Protein AF-A0A4T0WHV1-F1 (afdb_monomer)

Radius of gyration: 20.2 Å; Cα contacts (8 Å, |Δi|>4): 304; chains: 1; bounding box: 40×75×48 Å

Secondary structure (DSSP, 8-state):
-----------------------SEEEEEES---TTTTT-GGG-SEEEEEEEEES-HHHHHHH-----GGGBPTT--EEETT---HHHHTTT--EEEEEEEEESSTT-EEEEEEEEESSHHHHHH--GGGGTT-EEEEEEE-TTS-EEEEEETT-TTGGGTHHHH---------

Sequence (174 aa):
MGCGASKQPRDTSHQTTTQAVCHNMILAHYSEVDHQIRHDHSRMEWEALFYVQANDVARLLREGLHMSEGNIVPGTGCITPGACPDSLGQHGWVHGRRYVMRGADGGGWTAHVVVGARELRVLAEFRPQHVTNKMAYAQAWNSQGLMVFRHDAFDATQQHRNDQYAFPISECVK

Nearest PDB structures (foldseek):
  4fpw-assembly3_A  TM=3.592E-01  e=6.194E-01  Micromonospora echinospora
  4fpw-assembly3_B  TM=3.584E-01  e=6.969E-01  Micromonospora echinospora
  2luz-assembly1_A  TM=2.924E-01  e=1.117E+00  Micromonospora echinospora
  4xrw-assembly1_A  TM=2.891E-01  e=7.828E+00  Amycolatopsis orientalis

Organism: NCBI:txid80884

pLDDT: mean 78.92, std 21.81, range [29.66, 97.69]

Solvent-accessible surface area (backbone atoms only — not comparable to full-atom values): 10257 Å² total; per-residue (Å²): 142,84,84,86,81,85,82,76,82,85,77,78,74,77,74,76,77,72,67,78,76,78,49,41,29,42,38,35,26,33,71,58,78,45,79,88,58,49,88,47,54,87,82,40,66,35,41,35,41,32,45,27,32,53,76,30,59,71,48,24,70,72,71,43,86,84,73,50,78,89,26,48,46,85,94,52,57,56,73,35,82,81,50,31,58,66,89,40,34,77,62,67,22,40,24,23,32,38,38,41,34,45,44,77,62,35,68,24,37,41,30,47,35,41,34,26,17,74,46,71,65,56,61,72,70,57,53,79,60,72,46,68,95,13,67,39,34,37,40,29,36,50,99,86,69,48,75,42,42,68,49,47,73,68,45,82,74,49,85,78,38,58,70,74,39,50,63,81,78,74,78,79,83,126

Structure (mmCIF, N/CA/C/O backbone):
data_AF-A0A4T0WHV1-F1
#
_entry.id   AF-A0A4T0WHV1-F1
#
loop_
_atom_site.group_PDB
_atom_site.id
_atom_site.type_symbol
_atom_site.label_atom_id
_atom_site.label_alt_id
_atom_site.label_comp_id
_atom_site.label_asym_id
_atom_site.label_entity_id
_atom_site.label_seq_id
_atom_site.pdbx_PDB_ins_code
_atom_site.Cartn_x
_atom_site.Cartn_y
_atom_site.Cartn_z
_atom_site.occupancy
_atom_site.B_iso_or_equiv
_atom_site.auth_seq_id
_atom_site.auth_comp_id
_atom_site.auth_asym_id
_atom_site.auth_atom_id
_atom_site.pdbx_PDB_model_num
ATOM 1 N N . MET A 1 1 ? -23.334 -53.422 -22.743 1.00 41.59 1 MET A N 1
ATOM 2 C CA . MET A 1 1 ? -22.372 -52.367 -23.129 1.00 41.59 1 MET A CA 1
ATOM 3 C C . MET A 1 1 ? -23.161 -51.193 -23.683 1.00 41.59 1 MET A C 1
ATOM 5 O O . MET A 1 1 ? -23.965 -51.426 -24.572 1.00 41.59 1 MET A O 1
ATOM 9 N N . GLY A 1 2 ? -22.986 -49.983 -23.146 1.00 35.78 2 GLY A N 1
ATOM 10 C CA . GLY A 1 2 ? -23.662 -48.780 -23.652 1.00 35.78 2 GLY A CA 1
ATOM 11 C C . GLY A 1 2 ? -23.855 -47.720 -22.572 1.00 35.78 2 GLY A C 1
ATOM 12 O O . GLY A 1 2 ? -24.767 -47.827 -21.767 1.00 35.78 2 GLY A O 1
ATOM 13 N N . CYS A 1 3 ? -22.939 -46.758 -22.538 1.00 33.75 3 CYS A N 1
ATOM 14 C CA . CYS A 1 3 ? -22.696 -45.750 -21.510 1.00 33.75 3 CYS A CA 1
ATOM 15 C C . CYS A 1 3 ? -23.895 -44.869 -21.119 1.00 33.75 3 CYS A C 1
ATOM 17 O O . CYS A 1 3 ? -24.657 -44.410 -21.966 1.00 33.75 3 CYS A O 1
ATOM 19 N N . GLY A 1 4 ? -23.975 -44.554 -19.821 1.00 36.41 4 GLY A N 1
ATOM 20 C CA . GLY A 1 4 ? -24.823 -43.494 -19.289 1.00 36.41 4 GLY A CA 1
ATOM 21 C C . GLY A 1 4 ? -24.250 -42.104 -19.572 1.00 36.41 4 GLY A C 1
ATOM 22 O O . GLY A 1 4 ? -23.038 -41.897 -19.547 1.00 36.41 4 GLY A O 1
ATOM 23 N N . ALA A 1 5 ? -25.140 -41.145 -19.810 1.00 36.53 5 ALA A N 1
ATOM 24 C CA . ALA A 1 5 ? -24.815 -39.729 -19.885 1.00 36.53 5 ALA A CA 1
ATOM 25 C C . ALA A 1 5 ? -25.718 -38.973 -18.904 1.00 36.53 5 ALA A C 1
ATOM 27 O O . ALA A 1 5 ? -26.829 -38.566 -19.238 1.00 36.53 5 ALA A O 1
ATOM 28 N N . SER A 1 6 ? -25.232 -38.815 -17.672 1.00 40.03 6 SER A N 1
ATOM 29 C CA . SER A 1 6 ? -25.790 -37.864 -16.713 1.00 40.03 6 SER A CA 1
ATOM 30 C C . SER A 1 6 ? -25.310 -36.469 -17.112 1.00 40.03 6 SER A C 1
ATOM 32 O O . SER A 1 6 ? -24.117 -36.173 -17.052 1.00 40.03 6 SER A O 1
ATOM 34 N N . LYS A 1 7 ? -26.227 -35.626 -17.593 1.00 42.94 7 LYS A N 1
ATOM 35 C CA . LYS A 1 7 ? -25.960 -34.211 -17.860 1.00 42.94 7 LYS A CA 1
ATOM 36 C C . LYS A 1 7 ? -26.134 -33.441 -16.552 1.00 42.94 7 LYS A C 1
ATOM 38 O O . LYS A 1 7 ? -27.253 -33.094 -16.191 1.00 42.94 7 LYS A O 1
ATOM 43 N N . GLN A 1 8 ? -25.037 -33.180 -15.846 1.00 41.34 8 GLN A N 1
ATOM 44 C CA . GLN A 1 8 ? -25.027 -32.142 -14.815 1.00 41.34 8 GLN A CA 1
ATOM 45 C C . GLN A 1 8 ? -25.053 -30.759 -15.487 1.00 41.34 8 GLN A C 1
ATOM 47 O O . GLN A 1 8 ? -24.285 -30.536 -16.430 1.00 41.34 8 GLN A O 1
ATOM 52 N N . PRO A 1 9 ? -25.887 -29.817 -15.019 1.00 36.12 9 PRO A N 1
ATOM 53 C CA . PRO A 1 9 ? -25.754 -28.426 -15.409 1.00 36.12 9 PRO A CA 1
ATOM 54 C C . PRO A 1 9 ? -24.489 -27.846 -14.765 1.00 36.12 9 PRO A C 1
ATOM 56 O O . PRO A 1 9 ? -24.286 -27.937 -13.554 1.00 36.12 9 PRO A O 1
ATOM 59 N N . ARG A 1 10 ? -23.614 -27.270 -15.598 1.00 37.44 10 ARG A N 1
ATOM 60 C CA . ARG A 1 10 ? -22.514 -26.412 -15.151 1.00 37.44 10 ARG A CA 1
ATOM 61 C C . ARG A 1 10 ? -23.097 -25.066 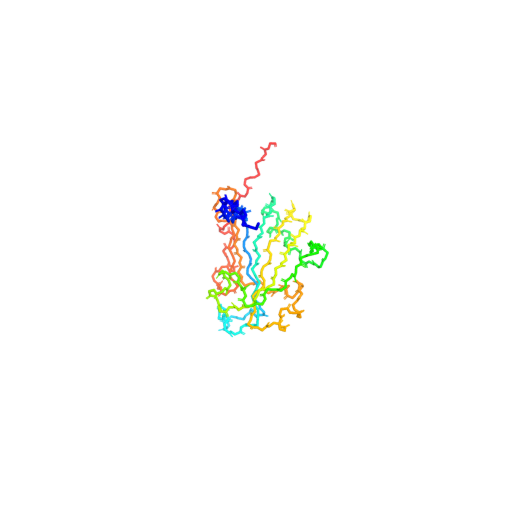-14.739 1.00 37.44 10 ARG A C 1
ATOM 63 O O . ARG A 1 10 ? -23.106 -24.134 -15.535 1.00 37.44 10 ARG A O 1
ATOM 70 N N . ASP A 1 11 ? -23.526 -24.965 -13.490 1.00 32.75 11 ASP A N 1
ATOM 71 C CA . ASP A 1 11 ? -23.601 -23.675 -12.811 1.00 32.75 11 ASP A CA 1
ATOM 72 C C . ASP A 1 11 ? -22.207 -23.335 -12.276 1.00 32.75 11 ASP A C 1
ATOM 74 O O . ASP A 1 11 ? -21.890 -23.479 -11.099 1.00 32.75 11 ASP A O 1
ATOM 78 N N . THR A 1 12 ? -21.328 -22.891 -13.175 1.00 36.25 12 THR A N 1
ATOM 79 C CA . THR A 1 12 ? -20.147 -22.108 -12.793 1.00 36.25 12 THR A CA 1
ATOM 80 C C . THR A 1 12 ? -20.608 -20.691 -12.483 1.00 36.25 12 THR A C 1
ATOM 82 O O . THR A 1 12 ? -20.347 -19.752 -13.234 1.00 36.25 12 THR A O 1
ATOM 85 N N . SER A 1 13 ? -21.293 -20.521 -11.352 1.00 31.23 13 SER A N 1
ATOM 86 C CA . SER A 1 13 ? -21.288 -19.231 -10.682 1.00 31.23 13 SER A CA 1
ATOM 87 C C . SER A 1 13 ? -19.884 -19.042 -10.113 1.00 31.23 13 SER A C 1
ATOM 89 O O . SER A 1 13 ? -19.585 -19.447 -8.988 1.00 31.23 13 SER A O 1
ATOM 91 N N . HIS A 1 14 ? -19.001 -18.431 -10.900 1.00 36.28 14 HIS A N 1
ATOM 92 C CA . HIS A 1 14 ? -17.890 -17.679 -10.338 1.00 36.28 14 HIS A CA 1
ATOM 93 C C . HIS A 1 14 ? -18.504 -16.516 -9.558 1.00 36.28 14 HIS A C 1
ATOM 95 O O . HIS A 1 14 ? -18.621 -15.395 -10.044 1.00 36.28 14 HIS A O 1
ATOM 101 N N . GLN A 1 15 ? -18.954 -16.810 -8.338 1.00 30.77 15 GLN A N 1
ATOM 102 C CA . GLN A 1 15 ? -19.064 -15.810 -7.298 1.00 30.77 15 GLN A CA 1
ATOM 103 C C . GLN A 1 15 ? -17.631 -15.373 -7.018 1.00 30.77 15 GLN A C 1
ATOM 105 O O . GLN A 1 15 ? -16.930 -15.926 -6.173 1.00 30.77 15 GLN A O 1
ATOM 110 N N . THR A 1 16 ? -17.164 -14.398 -7.794 1.00 33.28 16 THR A N 1
ATOM 111 C CA . THR A 1 16 ? -16.117 -13.501 -7.340 1.00 33.28 16 THR A CA 1
ATOM 112 C C . THR A 1 16 ? -16.725 -12.810 -6.134 1.00 33.28 16 THR A C 1
ATOM 114 O O . THR A 1 16 ? -17.443 -11.821 -6.260 1.00 33.28 16 THR A O 1
ATOM 117 N N . THR A 1 17 ? -16.531 -13.399 -4.957 1.00 34.47 17 THR A N 1
ATOM 118 C CA . THR A 1 17 ? -16.802 -12.750 -3.684 1.00 34.47 17 THR A CA 1
ATOM 119 C C . THR A 1 17 ? -15.767 -11.644 -3.557 1.00 34.47 17 THR A C 1
ATOM 121 O O . THR A 1 17 ? -14.810 -11.737 -2.794 1.00 34.47 17 THR A O 1
ATOM 124 N N . THR A 1 18 ? -15.933 -10.581 -4.342 1.00 40.34 18 THR A N 1
ATOM 125 C CA . THR A 1 18 ? -15.390 -9.274 -4.022 1.00 40.34 18 THR A CA 1
ATOM 126 C C . THR A 1 18 ? -16.212 -8.828 -2.828 1.00 40.34 18 THR A C 1
ATOM 128 O O . THR A 1 18 ? -17.183 -8.087 -2.948 1.00 40.34 18 THR A O 1
ATOM 131 N N . GLN A 1 19 ? -15.890 -9.387 -1.660 1.00 37.44 19 GLN A N 1
ATOM 132 C CA . GLN A 1 19 ? -16.236 -8.775 -0.397 1.00 37.44 19 GLN A CA 1
ATOM 133 C C . GLN A 1 19 ? -15.747 -7.345 -0.565 1.00 37.44 19 GLN A C 1
ATOM 135 O O . GLN A 1 19 ? -14.548 -7.140 -0.750 1.00 37.44 19 GLN A O 1
ATOM 140 N N . ALA A 1 20 ? -16.678 -6.399 -0.701 1.00 40.34 20 ALA A N 1
ATOM 141 C CA . ALA A 1 20 ? -16.340 -4.999 -0.837 1.00 40.34 20 ALA A CA 1
ATOM 142 C C . ALA A 1 20 ? -15.516 -4.679 0.405 1.00 40.34 20 ALA A C 1
ATOM 144 O O . ALA A 1 20 ? -16.051 -4.604 1.510 1.00 40.34 20 ALA A O 1
ATOM 145 N N . VAL A 1 21 ? -14.193 -4.652 0.247 1.00 48.41 21 VAL A N 1
ATOM 146 C CA . VAL A 1 21 ? -13.284 -4.287 1.317 1.00 48.41 21 VAL A CA 1
ATOM 147 C C . VAL A 1 21 ? -13.531 -2.801 1.473 1.00 48.41 21 VAL A C 1
ATOM 149 O O . VAL A 1 21 ? -12.933 -1.993 0.766 1.00 48.41 21 VAL A O 1
ATOM 152 N N . CYS A 1 22 ? -14.498 -2.452 2.321 1.00 69.50 22 CYS A N 1
ATOM 153 C CA . CYS A 1 22 ? -14.629 -1.117 2.863 1.00 69.50 22 CYS A CA 1
ATOM 154 C C . CYS A 1 22 ? -13.310 -0.887 3.591 1.00 69.50 22 CYS A C 1
ATOM 156 O O . CYS A 1 22 ? -13.087 -1.461 4.651 1.00 69.50 22 CYS A O 1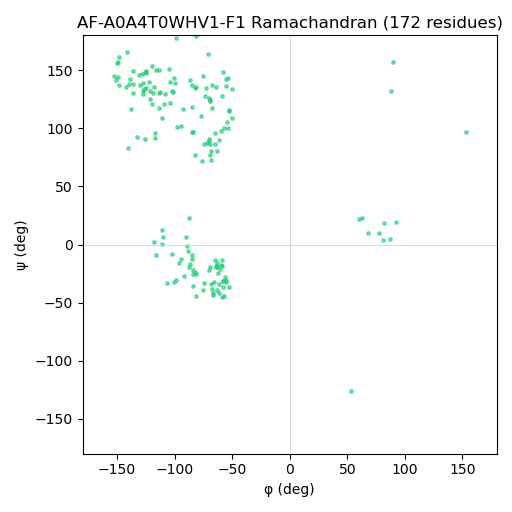
ATOM 158 N N . HIS A 1 23 ? -12.392 -0.201 2.925 1.00 85.00 23 HIS A N 1
ATOM 159 C CA . HIS A 1 23 ? -11.173 0.327 3.499 1.00 85.00 23 HIS A CA 1
ATOM 160 C C . HIS A 1 23 ? -11.414 1.820 3.657 1.00 85.00 23 HIS A C 1
ATOM 162 O O . HIS A 1 23 ? -12.027 2.457 2.799 1.00 85.00 23 HIS A O 1
ATOM 168 N N . ASN A 1 24 ? -10.956 2.375 4.765 1.00 91.62 24 ASN A N 1
ATOM 169 C CA . ASN A 1 24 ? -11.067 3.798 5.054 1.00 91.62 24 ASN A CA 1
ATOM 170 C C . ASN A 1 24 ? -9.710 4.499 5.009 1.00 91.62 24 ASN A C 1
ATOM 172 O O . ASN A 1 24 ? -9.632 5.693 5.288 1.00 91.62 24 ASN A O 1
ATOM 176 N N . MET A 1 25 ? -8.656 3.787 4.603 1.00 93.19 25 MET A N 1
ATOM 177 C CA . MET A 1 25 ? -7.350 4.361 4.328 1.00 93.19 25 MET A CA 1
ATOM 178 C C . MET A 1 25 ? -6.598 3.560 3.256 1.00 93.19 25 MET A C 1
ATOM 180 O O . MET A 1 25 ? -6.659 2.330 3.217 1.00 93.19 25 MET A O 1
ATOM 184 N N . ILE A 1 26 ? -5.887 4.270 2.380 1.00 94.00 26 ILE A N 1
ATOM 185 C CA . ILE A 1 26 ? -4.959 3.712 1.392 1.00 94.00 26 ILE A CA 1
ATOM 186 C C . ILE A 1 26 ? -3.586 4.314 1.647 1.00 94.00 26 ILE A C 1
ATOM 188 O O . ILE A 1 26 ? -3.465 5.532 1.759 1.00 94.00 26 ILE A O 1
ATOM 192 N N . LEU A 1 27 ? -2.555 3.473 1.692 1.00 94.19 27 LEU A N 1
ATOM 193 C CA . LEU A 1 27 ? -1.161 3.908 1.774 1.00 94.19 27 LEU A CA 1
ATOM 194 C C . LEU A 1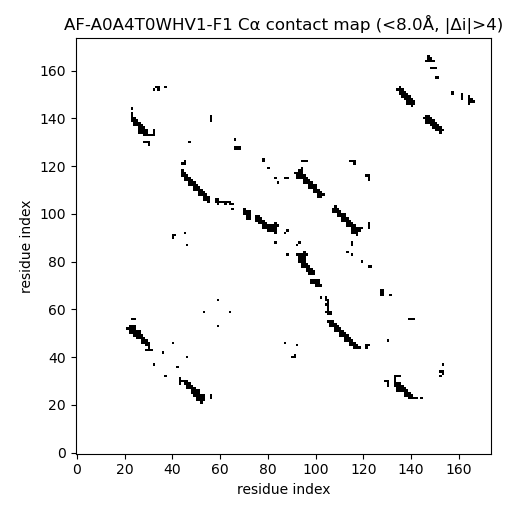 27 ? -0.369 3.286 0.627 1.00 94.19 27 LEU A C 1
ATOM 196 O O . LEU A 1 27 ? -0.477 2.081 0.398 1.00 94.19 27 LEU A O 1
ATOM 200 N N . ALA A 1 28 ? 0.456 4.082 -0.045 1.00 94.94 28 ALA A N 1
ATOM 201 C CA . ALA A 1 28 ? 1.427 3.604 -1.017 1.00 94.94 28 ALA A CA 1
ATOM 202 C C . ALA A 1 28 ? 2.847 3.838 -0.499 1.00 94.94 28 ALA A C 1
ATOM 204 O O . ALA A 1 28 ? 3.195 4.937 -0.055 1.00 94.94 28 ALA A O 1
ATOM 205 N N . HIS A 1 29 ? 3.660 2.790 -0.574 1.00 95.62 29 HIS A N 1
ATOM 206 C CA . HIS A 1 29 ? 5.070 2.822 -0.219 1.00 95.62 29 HIS A CA 1
ATOM 207 C C . HIS A 1 29 ? 5.917 2.395 -1.407 1.00 95.62 29 HIS A C 1
ATOM 209 O O . HIS A 1 29 ? 5.567 1.436 -2.095 1.00 95.62 29 HIS A O 1
ATOM 215 N N . TYR A 1 30 ? 7.039 3.071 -1.616 1.00 96.44 30 TYR A N 1
ATOM 216 C CA . TYR A 1 30 ? 7.945 2.814 -2.734 1.00 96.44 30 TYR A CA 1
ATOM 217 C C . TYR A 1 30 ? 9.301 2.331 -2.236 1.00 96.44 30 TYR A C 1
ATOM 219 O O . TYR A 1 30 ? 9.753 2.742 -1.171 1.00 96.44 30 TYR A O 1
ATOM 227 N N . SER A 1 31 ? 10.003 1.511 -3.019 1.00 96.25 31 SER A N 1
ATOM 228 C CA . SER A 1 31 ? 11.386 1.128 -2.689 1.00 96.25 31 SER A CA 1
ATOM 229 C C . SER A 1 31 ? 12.298 2.341 -2.486 1.00 96.25 31 SER A C 1
ATOM 231 O O . SER A 1 31 ? 13.195 2.331 -1.637 1.00 96.25 31 SER A O 1
ATOM 233 N N . GLU A 1 32 ? 12.021 3.416 -3.218 1.00 93.25 32 GLU A N 1
ATOM 234 C CA . GLU A 1 32 ? 12.724 4.687 -3.159 1.00 93.25 32 GLU A CA 1
ATOM 235 C C . GLU A 1 32 ? 11.720 5.846 -3.165 1.00 93.25 32 GLU A C 1
ATOM 237 O O . GLU A 1 32 ? 10.808 5.887 -3.988 1.00 93.25 32 GLU A O 1
ATOM 242 N N . VAL A 1 33 ? 11.882 6.774 -2.218 1.00 91.62 33 VAL A N 1
ATOM 243 C CA . VAL A 1 33 ? 11.095 8.009 -2.116 1.00 91.62 33 VAL A CA 1
ATOM 244 C C . VAL A 1 33 ? 12.073 9.163 -2.292 1.00 91.62 33 VAL A C 1
ATOM 246 O O . VAL A 1 33 ? 12.704 9.605 -1.335 1.00 91.62 33 VAL A O 1
ATOM 249 N N . ASP A 1 34 ? 12.239 9.598 -3.538 1.00 90.00 34 ASP A N 1
ATOM 250 C CA . ASP A 1 34 ? 13.132 10.689 -3.929 1.00 90.00 34 ASP A CA 1
ATOM 251 C C . ASP A 1 34 ? 12.348 11.715 -4.767 1.00 90.00 34 ASP A C 1
ATOM 253 O O . ASP A 1 34 ? 11.663 11.375 -5.733 1.00 90.00 34 ASP A O 1
ATOM 257 N N . HIS A 1 35 ? 12.444 12.994 -4.395 1.00 88.00 35 HIS A N 1
ATOM 258 C CA . HIS A 1 35 ? 11.787 14.112 -5.074 1.00 88.00 35 HIS A CA 1
ATOM 259 C C . HIS A 1 35 ? 12.200 14.292 -6.543 1.00 88.00 35 HIS A C 1
ATOM 261 O O . HIS A 1 35 ? 11.467 14.940 -7.298 1.00 88.00 35 HIS A O 1
ATOM 267 N N . GLN A 1 36 ? 13.352 13.757 -6.952 1.00 89.62 36 GLN A N 1
ATOM 268 C CA . GLN A 1 36 ? 13.817 13.810 -8.337 1.00 89.62 36 GLN A CA 1
ATOM 269 C C . GLN A 1 36 ? 13.061 12.826 -9.234 1.00 89.62 36 GLN A C 1
ATOM 271 O O . GLN A 1 36 ? 12.712 13.181 -10.358 1.00 89.62 36 GLN A O 1
ATOM 276 N N . ILE A 1 37 ? 12.768 11.622 -8.730 1.00 89.06 37 ILE A N 1
ATOM 277 C CA . ILE A 1 37 ? 12.036 10.584 -9.475 1.00 89.06 37 ILE A CA 1
ATOM 278 C C . ILE A 1 37 ? 10.520 10.653 -9.237 1.00 89.06 37 ILE A C 1
ATOM 280 O O . ILE A 1 37 ? 9.744 10.289 -10.116 1.00 89.06 37 ILE A O 1
ATOM 284 N N . ARG A 1 38 ? 10.071 11.173 -8.085 1.00 91.31 38 ARG A N 1
ATOM 285 C CA . ARG A 1 38 ? 8.652 11.302 -7.704 1.00 91.31 38 ARG A CA 1
ATOM 286 C C . ARG A 1 38 ? 7.903 9.966 -7.824 1.00 91.31 38 ARG A C 1
ATOM 288 O O . ARG A 1 38 ? 8.346 8.964 -7.276 1.00 91.31 38 ARG A O 1
ATOM 295 N N . HIS A 1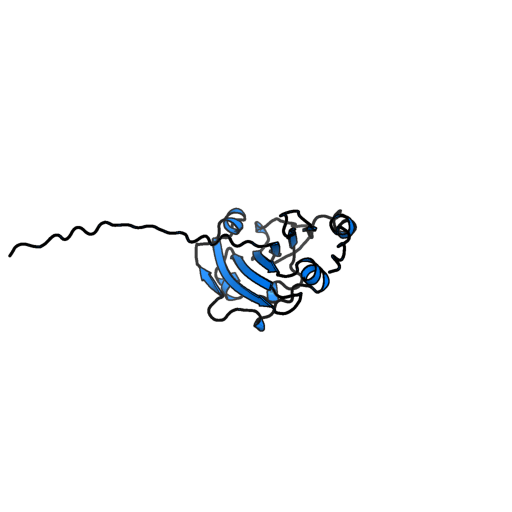 39 ? 6.790 9.945 -8.560 1.00 92.62 39 HIS A N 1
ATOM 296 C CA . HIS A 1 39 ? 6.001 8.751 -8.875 1.00 92.62 39 HIS A CA 1
ATOM 297 C C . HIS A 1 39 ? 6.484 8.017 -10.141 1.00 92.62 39 HIS A C 1
ATOM 299 O O . HIS A 1 39 ? 5.705 7.313 -10.778 1.00 92.62 39 HIS A O 1
ATOM 305 N N . ASP A 1 40 ? 7.741 8.179 -10.566 1.00 92.88 40 ASP A N 1
ATOM 306 C CA . ASP A 1 40 ? 8.279 7.367 -11.659 1.00 92.88 40 ASP A CA 1
ATOM 307 C C . ASP A 1 40 ? 8.519 5.921 -11.192 1.00 92.88 40 ASP A C 1
ATOM 309 O O . ASP A 1 40 ? 9.614 5.530 -10.781 1.00 92.88 40 ASP A O 1
ATOM 313 N N . HIS A 1 41 ? 7.473 5.099 -11.291 1.00 93.25 41 HIS A N 1
ATOM 314 C CA . HIS A 1 41 ? 7.493 3.686 -10.912 1.00 93.25 41 HIS A CA 1
ATOM 315 C C . HIS A 1 41 ? 8.524 2.860 -11.697 1.00 93.25 41 HIS A C 1
ATOM 317 O O . HIS A 1 41 ? 8.867 1.751 -11.277 1.00 93.25 41 HIS A O 1
ATOM 323 N N . SER A 1 42 ? 9.024 3.343 -12.844 1.00 92.81 42 SER A N 1
ATOM 324 C CA . SER A 1 42 ? 10.061 2.642 -13.617 1.00 92.81 42 SER A CA 1
ATOM 325 C C . SER A 1 42 ? 11.423 2.653 -12.920 1.00 92.81 42 SER A C 1
ATOM 327 O O . SER A 1 42 ? 12.247 1.773 -13.161 1.00 92.81 42 SER A O 1
ATOM 329 N N . ARG A 1 43 ? 11.633 3.617 -12.017 1.00 94.25 43 ARG A N 1
ATOM 330 C CA . ARG A 1 43 ? 12.862 3.805 -11.238 1.00 94.25 43 ARG A CA 1
ATOM 331 C C . ARG A 1 43 ? 12.878 3.019 -9.928 1.00 94.25 43 ARG A C 1
ATOM 333 O O . ARG A 1 43 ? 13.893 3.013 -9.247 1.00 94.25 43 ARG A O 1
ATOM 340 N N . MET A 1 44 ? 11.773 2.364 -9.581 1.00 94.94 44 MET A N 1
ATOM 341 C CA . MET A 1 44 ? 11.594 1.647 -8.320 1.00 94.94 44 MET A CA 1
ATOM 342 C C . MET A 1 44 ? 11.696 0.132 -8.530 1.00 94.94 44 MET A C 1
ATOM 344 O O . MET A 1 44 ? 11.326 -0.398 -9.581 1.00 94.94 44 MET A O 1
ATOM 348 N N . GLU A 1 45 ? 12.146 -0.578 -7.500 1.00 97.12 45 GLU A N 1
ATOM 349 C CA . GLU A 1 45 ? 12.209 -2.043 -7.486 1.00 97.12 45 GLU A CA 1
ATOM 350 C C . GLU A 1 45 ? 10.870 -2.666 -7.082 1.00 97.12 45 GLU A C 1
ATOM 352 O O . GLU A 1 45 ? 10.483 -3.720 -7.599 1.00 97.12 45 GLU A O 1
ATOM 357 N N . TRP A 1 46 ? 10.157 -2.007 -6.166 1.00 97.69 46 TRP A N 1
ATOM 358 C CA . TRP A 1 46 ? 8.860 -2.447 -5.671 1.00 97.69 46 TRP A CA 1
ATOM 359 C C . TRP A 1 46 ? 7.964 -1.276 -5.268 1.00 97.69 46 TRP A C 1
ATOM 361 O O . TRP A 1 46 ? 8.427 -0.192 -4.907 1.00 97.69 46 TRP A O 1
ATOM 371 N N . GLU A 1 47 ? 6.663 -1.550 -5.267 1.00 97.25 47 GLU A N 1
ATOM 372 C CA . GLU A 1 47 ? 5.617 -0.707 -4.694 1.00 97.25 47 GLU A CA 1
ATOM 373 C C . GLU A 1 47 ? 4.728 -1.560 -3.792 1.00 97.25 47 GLU A C 1
ATOM 375 O O . GLU A 1 47 ? 4.364 -2.680 -4.147 1.00 97.25 47 GLU A O 1
ATOM 380 N N . ALA A 1 48 ? 4.364 -1.041 -2.626 1.00 96.50 48 ALA A N 1
ATOM 381 C CA . ALA A 1 48 ? 3.451 -1.692 -1.702 1.00 96.50 48 ALA A CA 1
ATOM 382 C C . ALA A 1 48 ? 2.215 -0.819 -1.468 1.00 96.50 48 ALA A C 1
ATOM 384 O O . ALA A 1 48 ? 2.324 0.302 -0.971 1.00 96.50 48 ALA A O 1
ATOM 385 N N . LEU A 1 49 ? 1.041 -1.362 -1.788 1.00 95.25 49 LEU A N 1
ATOM 386 C CA . LEU A 1 49 ? -0.256 -0.759 -1.503 1.00 95.25 49 LEU A CA 1
ATOM 387 C C . LEU A 1 49 ? -0.892 -1.424 -0.291 1.00 95.25 49 LEU A C 1
ATOM 389 O O . LEU A 1 49 ? -0.996 -2.649 -0.212 1.00 95.25 49 LEU A O 1
ATOM 393 N N . PHE A 1 50 ? -1.353 -0.594 0.632 1.00 94.06 50 PHE A N 1
ATOM 394 C CA . PHE A 1 50 ? -2.045 -0.998 1.842 1.00 94.06 50 PHE A CA 1
ATOM 395 C C . PHE A 1 50 ? -3.477 -0.506 1.756 1.00 94.06 50 PHE A C 1
ATOM 397 O O . PHE A 1 50 ? -3.714 0.698 1.732 1.00 94.06 50 PHE A O 1
ATOM 404 N N . TYR A 1 51 ? -4.421 -1.437 1.756 1.00 94.06 51 TYR A N 1
ATOM 405 C CA . TYR A 1 51 ? -5.839 -1.150 1.922 1.00 94.06 51 TYR A CA 1
ATOM 406 C C . TYR A 1 51 ? -6.185 -1.395 3.383 1.00 94.06 51 TYR A C 1
ATOM 408 O O . TYR A 1 51 ? -6.286 -2.547 3.817 1.00 94.06 51 TYR A O 1
ATOM 416 N N . VAL A 1 52 ? -6.283 -0.315 4.152 1.00 93.50 52 VAL A N 1
ATOM 417 C CA . VAL A 1 52 ? -6.439 -0.359 5.603 1.00 93.50 52 VAL A CA 1
ATOM 418 C C . VAL A 1 52 ? -7.888 -0.084 5.975 1.00 93.50 52 VAL A C 1
ATOM 420 O O . VAL A 1 52 ? -8.504 0.876 5.514 1.00 93.50 52 VAL A O 1
ATOM 423 N N . GLN A 1 53 ? -8.411 -0.934 6.847 1.00 93.81 53 GLN A N 1
ATOM 424 C CA . GLN A 1 53 ? -9.648 -0.710 7.566 1.00 93.81 53 GLN A CA 1
ATOM 425 C C . GLN A 1 53 ? -9.313 -0.495 9.040 1.00 93.81 53 GLN A C 1
ATOM 427 O O . GLN A 1 53 ? -8.910 -1.427 9.740 1.00 93.81 53 GLN A O 1
ATOM 432 N N . ALA A 1 54 ? -9.471 0.742 9.495 1.00 91.88 54 ALA A N 1
ATOM 433 C CA . ALA A 1 54 ? -9.299 1.147 10.882 1.00 91.88 54 ALA A CA 1
ATOM 434 C C . ALA A 1 54 ? -10.658 1.288 11.572 1.00 91.88 54 ALA A C 1
ATOM 436 O O . ALA A 1 54 ? -11.611 1.780 10.964 1.00 91.88 54 ALA A O 1
ATOM 437 N N . ASN A 1 55 ? -10.755 0.913 12.846 1.00 90.31 55 ASN A N 1
ATOM 438 C CA . ASN A 1 55 ? -11.958 1.215 13.630 1.00 90.31 55 ASN A CA 1
ATOM 439 C C . ASN A 1 55 ? -12.016 2.702 14.009 1.00 90.31 55 ASN A C 1
ATOM 441 O O . ASN A 1 55 ? -13.095 3.284 14.068 1.00 90.31 55 ASN A O 1
ATOM 445 N N . ASP A 1 56 ? -10.847 3.306 14.231 1.00 89.06 56 ASP A N 1
ATOM 446 C CA . ASP A 1 56 ? -10.679 4.714 14.577 1.00 89.06 56 ASP A CA 1
ATOM 447 C C . ASP A 1 56 ? -9.574 5.333 13.709 1.00 89.06 56 ASP A C 1
ATOM 449 O O . ASP A 1 56 ? -8.384 5.266 14.014 1.00 89.06 56 ASP A O 1
ATOM 453 N N . VAL A 1 57 ? -9.981 5.920 12.581 1.00 88.88 57 VAL A N 1
ATOM 454 C CA . VAL A 1 57 ? -9.063 6.556 11.621 1.00 88.88 57 VAL A CA 1
ATOM 455 C C . VAL A 1 57 ? -8.309 7.718 12.266 1.00 88.88 57 VAL A C 1
ATOM 457 O O . VAL A 1 57 ? -7.111 7.872 12.048 1.00 88.88 57 VAL A O 1
ATOM 460 N N . ALA A 1 58 ? -8.990 8.532 13.074 1.00 86.69 58 ALA A N 1
ATOM 461 C CA . ALA A 1 58 ? -8.392 9.718 13.674 1.00 86.69 58 ALA A CA 1
ATOM 462 C C . ALA A 1 58 ? -7.295 9.352 14.676 1.00 86.69 58 ALA A C 1
ATOM 464 O O . ALA A 1 58 ? -6.233 9.981 14.705 1.00 86.69 58 ALA A O 1
ATOM 465 N N . ARG A 1 59 ? -7.541 8.324 15.491 1.00 88.06 59 ARG A N 1
ATOM 466 C CA . ARG A 1 59 ? -6.542 7.800 16.415 1.00 88.06 59 ARG A CA 1
ATOM 467 C C . ARG A 1 59 ? -5.380 7.150 15.675 1.00 88.06 59 ARG A C 1
ATOM 469 O O . ARG A 1 59 ? -4.237 7.442 16.012 1.00 88.06 59 ARG A O 1
ATOM 476 N N . LEU A 1 60 ? -5.648 6.355 14.640 1.00 88.31 60 LEU A N 1
ATOM 477 C CA . LEU A 1 60 ? -4.602 5.710 13.846 1.00 88.31 60 LEU A CA 1
ATOM 478 C C . LEU A 1 60 ? -3.695 6.718 13.123 1.00 88.31 60 LEU A C 1
ATOM 480 O O . LEU A 1 60 ? -2.484 6.529 13.087 1.00 88.31 60 LEU A O 1
ATOM 484 N N . LEU A 1 61 ? -4.248 7.817 12.598 1.00 86.75 61 LEU A N 1
ATOM 485 C CA . LEU A 1 61 ? -3.456 8.894 11.987 1.00 86.75 61 LEU A CA 1
ATOM 486 C C . LEU A 1 61 ? -2.562 9.621 13.002 1.00 86.75 61 LEU A C 1
ATOM 488 O O . LEU A 1 61 ? -1.483 10.085 12.644 1.00 86.75 61 LEU A O 1
ATOM 492 N N . ARG A 1 62 ? -3.003 9.728 14.261 1.00 86.00 62 ARG A N 1
ATOM 493 C CA . ARG A 1 62 ? -2.264 10.408 15.336 1.00 86.00 62 ARG A CA 1
ATOM 494 C C . ARG A 1 62 ? -1.183 9.530 15.956 1.00 86.00 62 ARG A C 1
ATOM 496 O O . ARG A 1 62 ? -0.091 10.012 16.232 1.00 86.00 62 ARG A O 1
ATOM 503 N N . GLU A 1 63 ? -1.513 8.272 16.224 1.00 84.81 63 GLU A N 1
ATOM 504 C CA . GLU A 1 63 ? -0.615 7.311 16.875 1.00 84.81 63 GLU A CA 1
ATOM 505 C C . GLU A 1 63 ? 0.329 6.638 15.872 1.00 84.81 63 GLU A C 1
ATOM 507 O O . GLU A 1 63 ? 1.405 6.190 16.257 1.00 84.81 63 GLU A O 1
ATOM 512 N N . GLY A 1 64 ? -0.037 6.618 14.590 1.00 81.69 64 GLY A N 1
ATOM 513 C CA . GLY A 1 64 ? 0.726 5.985 13.527 1.00 81.69 64 GLY A CA 1
ATOM 514 C C . GLY A 1 64 ? 0.352 4.519 13.318 1.00 81.69 64 GLY A C 1
ATOM 515 O O . GLY A 1 64 ? -0.171 3.836 14.198 1.00 81.69 64 GLY A O 1
ATOM 516 N N . LEU A 1 65 ? 0.637 4.034 12.110 1.00 83.31 65 LEU A N 1
ATOM 517 C CA . LEU A 1 65 ? 0.461 2.639 11.726 1.00 83.31 65 LEU A CA 1
ATOM 518 C C . LEU A 1 65 ? 1.783 1.889 11.927 1.00 83.31 65 LEU A C 1
ATOM 520 O O . LEU A 1 65 ? 2.691 1.996 11.100 1.00 83.31 65 LEU A O 1
ATOM 524 N N . HIS A 1 66 ? 1.903 1.123 13.012 1.00 82.00 66 HIS A N 1
ATOM 525 C CA . HIS A 1 66 ? 3.128 0.376 13.293 1.00 82.00 66 HIS A CA 1
ATOM 526 C C . HIS A 1 66 ? 3.130 -0.962 12.556 1.00 82.00 66 HIS A C 1
ATOM 528 O O . HIS A 1 66 ? 2.291 -1.830 12.791 1.00 82.00 66 HIS A O 1
ATOM 534 N N . MET A 1 67 ? 4.104 -1.145 11.666 1.00 81.75 67 MET A N 1
ATOM 535 C CA . MET A 1 67 ? 4.247 -2.372 10.889 1.00 81.75 67 MET A CA 1
ATOM 536 C C . MET A 1 67 ? 5.384 -3.234 11.425 1.00 81.75 67 MET A C 1
ATOM 538 O O . MET A 1 67 ? 6.543 -2.825 11.445 1.00 81.75 67 MET A O 1
ATOM 542 N N . SER A 1 68 ? 5.053 -4.462 11.807 1.00 83.50 68 SER A N 1
ATOM 543 C CA . SER A 1 68 ? 6.019 -5.476 12.219 1.00 83.50 68 SER A CA 1
ATOM 544 C C . SER A 1 68 ? 5.621 -6.862 11.713 1.00 83.50 68 SER A C 1
ATOM 546 O O . SER A 1 68 ? 4.475 -7.102 11.328 1.00 83.50 68 SER A O 1
ATOM 548 N N . GLU A 1 69 ? 6.558 -7.808 11.758 1.00 85.38 69 GLU A N 1
ATOM 549 C CA . GLU A 1 69 ? 6.270 -9.223 11.493 1.00 85.38 69 GLU A CA 1
ATOM 550 C C . GLU A 1 69 ? 5.204 -9.802 12.429 1.00 85.38 69 GLU A C 1
ATOM 552 O O . GLU A 1 69 ? 4.406 -10.632 12.000 1.00 85.38 69 GLU A O 1
ATOM 557 N N . GLY A 1 70 ? 5.125 -9.310 13.669 1.00 87.25 70 GLY A N 1
ATOM 558 C CA . GLY A 1 70 ? 4.102 -9.727 14.630 1.00 87.25 70 GLY A CA 1
ATOM 559 C C . GLY A 1 70 ? 2.676 -9.360 14.211 1.00 87.25 70 GLY A C 1
ATOM 560 O O . GLY A 1 70 ? 1.724 -9.953 14.708 1.00 87.25 70 GLY A O 1
ATOM 561 N N . ASN A 1 71 ? 2.514 -8.419 13.277 1.00 90.31 71 ASN A N 1
ATOM 562 C CA . ASN A 1 71 ? 1.207 -8.034 12.749 1.00 90.31 71 ASN A CA 1
ATOM 563 C C . ASN A 1 71 ? 0.738 -8.932 11.599 1.00 90.31 71 ASN A C 1
ATOM 565 O O . ASN A 1 71 ? -0.421 -8.839 11.198 1.00 90.31 71 ASN A O 1
ATOM 569 N N . ILE A 1 72 ? 1.610 -9.766 11.025 1.00 92.00 72 ILE A N 1
ATOM 570 C CA . ILE A 1 72 ? 1.272 -10.593 9.865 1.00 92.00 72 ILE A CA 1
ATOM 571 C C . ILE A 1 72 ? 0.369 -11.744 10.307 1.00 92.00 72 ILE A C 1
ATOM 573 O O . ILE A 1 72 ? 0.706 -12.519 11.201 1.00 92.00 72 ILE A O 1
ATOM 577 N N . VAL A 1 73 ? -0.765 -11.908 9.627 1.00 92.19 73 VAL A N 1
ATOM 578 C CA . VAL A 1 73 ? -1.625 -13.076 9.821 1.00 92.19 73 VAL A CA 1
ATOM 579 C C . VAL A 1 73 ? -0.905 -14.319 9.273 1.00 92.19 73 VAL A C 1
ATOM 581 O O . VAL A 1 73 ? -0.525 -14.323 8.092 1.00 92.19 73 VAL A O 1
ATOM 584 N N . PRO A 1 74 ? -0.723 -15.381 10.086 1.00 90.19 74 PRO A N 1
ATOM 585 C CA . PRO A 1 74 ? -0.067 -16.610 9.649 1.00 90.19 74 PRO A CA 1
ATOM 586 C C . PRO A 1 74 ? -0.701 -17.206 8.388 1.00 90.19 74 PRO A C 1
ATOM 588 O O . PRO A 1 74 ? -1.916 -17.164 8.207 1.00 90.19 74 PRO A O 1
ATOM 591 N N . GLY A 1 75 ? 0.131 -17.773 7.511 1.00 87.38 75 GLY A N 1
ATOM 592 C CA . GLY A 1 75 ? -0.316 -18.369 6.245 1.00 87.38 75 GLY A CA 1
ATOM 593 C C . GLY A 1 75 ? -0.548 -17.369 5.106 1.00 87.38 75 GLY A C 1
ATOM 594 O O . GLY A 1 75 ? -0.964 -17.773 4.024 1.00 87.38 75 GLY A O 1
ATOM 595 N N . THR A 1 76 ? -0.260 -16.081 5.314 1.00 89.50 76 THR A N 1
ATOM 596 C CA . THR A 1 76 ? -0.251 -15.066 4.248 1.00 89.50 76 THR A CA 1
ATOM 597 C C . THR A 1 76 ? 1.171 -14.782 3.751 1.00 89.50 76 THR A C 1
ATOM 599 O O . THR A 1 76 ? 2.141 -15.374 4.223 1.00 89.50 76 THR A O 1
ATOM 602 N N . GLY A 1 77 ? 1.322 -13.908 2.754 1.00 87.12 77 GLY A N 1
ATOM 603 C CA . GLY A 1 77 ? 2.616 -13.581 2.151 1.00 87.12 77 GLY A CA 1
ATOM 604 C C . GLY A 1 77 ? 2.967 -14.429 0.929 1.00 87.12 77 GLY A C 1
ATOM 605 O O . GLY A 1 77 ? 4.144 -14.510 0.574 1.00 87.12 77 GLY A O 1
ATOM 606 N N . CYS A 1 78 ? 1.988 -15.065 0.282 1.00 89.12 78 CYS A N 1
ATOM 607 C CA . CYS A 1 78 ? 2.207 -15.845 -0.936 1.00 89.12 78 CYS A CA 1
ATOM 608 C C . CYS A 1 78 ? 2.600 -14.939 -2.110 1.00 89.12 78 CYS A C 1
ATOM 610 O O . CYS A 1 78 ? 1.998 -13.881 -2.319 1.00 89.12 78 CYS A O 1
ATOM 612 N N . ILE A 1 79 ? 3.585 -15.381 -2.894 1.00 92.44 79 ILE A N 1
ATOM 613 C CA . ILE A 1 79 ? 3.953 -14.761 -4.170 1.00 92.44 79 ILE A CA 1
ATOM 614 C C . ILE A 1 79 ? 3.045 -15.332 -5.258 1.00 92.44 79 ILE A C 1
ATOM 616 O O . ILE A 1 79 ? 2.800 -16.535 -5.309 1.00 92.44 79 ILE A O 1
ATOM 620 N N . THR A 1 80 ? 2.554 -14.470 -6.139 1.00 89.31 80 THR A N 1
ATOM 621 C CA . THR A 1 80 ? 1.791 -14.841 -7.329 1.00 89.31 80 THR A CA 1
ATOM 622 C C . THR A 1 80 ? 2.571 -14.392 -8.566 1.00 89.31 80 THR A C 1
ATOM 624 O O . THR A 1 80 ? 2.522 -13.215 -8.941 1.00 89.31 80 THR A O 1
ATOM 627 N N . PRO A 1 81 ? 3.353 -15.297 -9.181 1.00 88.06 81 PRO A N 1
ATOM 628 C CA . PRO A 1 81 ? 4.124 -14.973 -10.371 1.00 88.06 81 PRO A CA 1
ATOM 629 C C . PRO A 1 81 ? 3.218 -14.610 -11.555 1.00 88.06 81 PRO A C 1
ATOM 631 O O . PRO A 1 81 ? 2.235 -15.303 -11.792 1.00 88.06 81 PRO A O 1
ATOM 634 N N . GLY A 1 82 ? 3.545 -13.546 -12.299 1.00 82.94 82 GLY A N 1
ATOM 635 C CA . GLY A 1 82 ? 2.826 -13.159 -13.517 1.00 82.94 82 GLY A CA 1
ATOM 636 C C . GLY A 1 82 ? 1.396 -12.662 -13.289 1.00 82.94 82 GLY A C 1
ATOM 637 O O . GLY A 1 82 ? 0.648 -12.525 -14.250 1.00 82.94 82 GLY A O 1
ATOM 638 N N . ALA A 1 83 ? 1.000 -12.426 -12.035 1.00 82.31 83 ALA A N 1
ATOM 639 C CA . ALA A 1 83 ? -0.335 -11.963 -11.682 1.00 82.31 83 ALA A CA 1
ATOM 640 C C . ALA A 1 83 ? -0.268 -10.931 -10.546 1.00 82.31 83 ALA A C 1
ATOM 642 O O . ALA A 1 83 ? -0.454 -11.240 -9.360 1.00 82.31 83 ALA A O 1
ATOM 643 N N . CYS A 1 84 ? 0.000 -9.685 -10.932 1.00 87.12 84 CYS A N 1
ATOM 644 C CA . CYS A 1 84 ? -0.151 -8.515 -10.074 1.00 87.12 84 CYS A CA 1
ATOM 645 C C . CYS A 1 84 ? -1.602 -7.995 -10.145 1.00 87.12 84 CYS A C 1
ATOM 647 O O . CYS A 1 84 ? -2.194 -8.047 -11.221 1.00 87.12 84 CYS A O 1
ATOM 649 N N . PRO A 1 85 ? -2.212 -7.521 -9.041 1.00 84.12 85 PRO A N 1
ATOM 650 C CA . PRO A 1 85 ? -3.509 -6.843 -9.109 1.00 84.12 85 PRO A CA 1
ATOM 651 C C . PRO A 1 85 ? 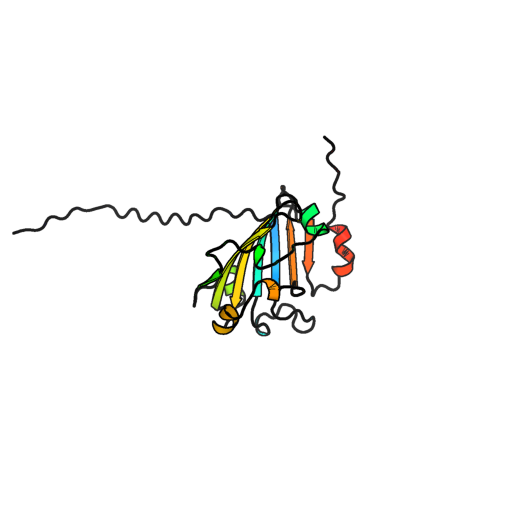-3.483 -5.621 -10.027 1.00 84.12 85 PRO A C 1
ATOM 653 O O . PRO A 1 85 ? -2.470 -4.929 -10.081 1.00 84.12 85 PRO A O 1
ATOM 656 N N . ASP A 1 86 ? -4.612 -5.315 -10.670 1.00 85.75 86 ASP A N 1
ATOM 657 C CA . ASP A 1 86 ? -4.727 -4.232 -11.658 1.00 85.75 86 ASP A CA 1
ATOM 658 C C . ASP A 1 86 ? -4.225 -2.877 -11.146 1.00 85.75 86 ASP A C 1
ATOM 660 O O . ASP A 1 86 ? -3.586 -2.143 -11.897 1.00 85.75 86 ASP A O 1
ATOM 664 N N . SER A 1 87 ? -4.442 -2.569 -9.861 1.00 84.38 87 SER A N 1
ATOM 665 C CA . SER A 1 87 ? -3.970 -1.326 -9.235 1.00 84.38 87 SER A CA 1
ATOM 666 C C . SER A 1 87 ? -2.453 -1.142 -9.312 1.00 84.38 87 SER A C 1
ATOM 668 O O . SER A 1 87 ? -1.983 -0.018 -9.410 1.00 84.38 87 SER A O 1
ATOM 670 N N . LEU A 1 88 ? -1.693 -2.236 -9.304 1.00 88.19 88 LEU A N 1
ATOM 671 C CA . LEU A 1 88 ? -0.241 -2.236 -9.474 1.00 88.19 88 LEU A CA 1
ATOM 672 C C . LEU A 1 88 ? 0.163 -2.581 -10.914 1.00 88.19 88 LEU A C 1
ATOM 674 O O . LEU A 1 88 ? 1.170 -2.086 -11.415 1.00 88.19 88 LEU A O 1
ATOM 678 N N . GLY A 1 89 ? -0.629 -3.394 -11.614 1.00 88.94 89 GLY A N 1
ATOM 679 C CA . GLY A 1 89 ? -0.405 -3.714 -13.024 1.00 88.94 89 GLY A CA 1
ATOM 680 C C . GLY A 1 89 ? -0.380 -2.464 -13.909 1.00 88.94 89 GLY A C 1
ATOM 681 O O . GLY A 1 89 ? 0.458 -2.363 -14.804 1.00 88.94 89 GLY A O 1
ATOM 682 N N . GLN A 1 90 ? -1.217 -1.468 -13.604 1.00 89.81 90 GLN A N 1
ATOM 683 C CA . GLN A 1 90 ? -1.222 -0.165 -14.283 1.00 89.81 90 GLN A CA 1
ATOM 684 C C . GLN A 1 90 ? 0.093 0.617 -14.118 1.00 89.81 90 GLN A C 1
ATOM 686 O O . GLN A 1 90 ? 0.435 1.416 -14.985 1.00 89.81 90 GLN A O 1
ATOM 691 N N . HIS A 1 91 ? 0.863 0.353 -13.058 1.00 91.94 91 HIS A N 1
ATOM 692 C CA . HIS A 1 91 ? 2.188 0.943 -12.821 1.00 91.94 91 HIS A CA 1
ATOM 693 C C . HIS A 1 91 ? 3.335 0.098 -13.424 1.00 91.94 91 HIS A C 1
ATOM 695 O O . HIS A 1 91 ? 4.520 0.386 -13.233 1.00 91.94 91 HIS A O 1
ATOM 701 N N . GLY A 1 92 ? 3.004 -0.961 -14.174 1.00 93.19 92 GLY A N 1
ATOM 702 C CA . GLY A 1 92 ? 3.970 -1.831 -14.848 1.00 93.19 92 GLY A CA 1
ATOM 703 C C . GLY A 1 92 ? 4.584 -2.914 -13.957 1.00 93.19 92 GLY A C 1
ATOM 704 O O . GLY A 1 92 ? 5.639 -3.455 -14.299 1.00 93.19 92 GLY A O 1
ATOM 705 N N . TRP A 1 93 ? 3.961 -3.232 -12.819 1.00 95.69 93 TRP A N 1
ATOM 706 C CA . TRP A 1 93 ? 4.367 -4.349 -11.964 1.00 95.69 93 TRP A CA 1
ATOM 707 C C . TRP A 1 93 ? 3.806 -5.675 -12.485 1.00 95.69 93 TRP A C 1
ATOM 709 O O . TRP A 1 93 ? 2.635 -5.772 -12.843 1.00 95.69 93 TRP A O 1
ATOM 719 N N . VAL A 1 94 ? 4.638 -6.720 -12.508 1.00 95.25 94 VAL A N 1
ATOM 720 C CA . VAL A 1 94 ? 4.309 -7.999 -13.173 1.00 95.25 94 VAL A CA 1
ATOM 721 C C . VAL A 1 94 ? 3.992 -9.102 -12.166 1.00 95.25 94 VAL A C 1
ATOM 723 O O . VAL A 1 94 ? 3.144 -9.963 -12.401 1.00 95.25 94 VAL A O 1
ATOM 726 N N . HIS A 1 95 ? 4.652 -9.072 -11.012 1.00 95.88 95 HIS A N 1
ATOM 727 C CA . HIS A 1 95 ? 4.482 -10.053 -9.950 1.00 95.88 95 HIS A CA 1
ATOM 728 C C . HIS A 1 95 ? 3.865 -9.388 -8.722 1.00 95.88 95 HIS A C 1
ATOM 730 O O . HIS A 1 95 ? 4.093 -8.204 -8.472 1.00 95.88 95 HIS A O 1
ATOM 736 N N . GLY A 1 96 ? 3.097 -10.155 -7.948 1.00 95.19 96 GLY A N 1
ATOM 737 C CA . GLY A 1 96 ? 2.484 -9.684 -6.709 1.00 95.19 96 GLY A CA 1
ATOM 738 C C . GLY A 1 96 ? 2.842 -10.561 -5.513 1.00 95.19 96 GLY A C 1
ATOM 739 O O . GLY A 1 96 ? 2.973 -11.776 -5.651 1.00 95.19 96 GLY A O 1
ATOM 740 N N . ARG A 1 97 ? 2.940 -9.976 -4.321 1.00 95.19 97 ARG A N 1
ATOM 741 C CA . ARG A 1 97 ? 2.964 -10.689 -3.036 1.00 95.19 97 ARG A CA 1
ATOM 742 C C . ARG A 1 97 ? 1.901 -10.099 -2.120 1.00 95.19 97 ARG A C 1
ATOM 744 O O . ARG A 1 97 ? 1.796 -8.881 -2.025 1.00 95.19 97 ARG A O 1
ATOM 751 N N . ARG A 1 98 ? 1.083 -10.941 -1.482 1.00 93.62 98 ARG A N 1
ATOM 752 C CA . ARG A 1 98 ? -0.077 -10.475 -0.699 1.00 93.62 98 ARG A CA 1
ATOM 753 C C . ARG A 1 98 ? 0.025 -10.870 0.761 1.00 93.62 98 ARG A C 1
ATOM 755 O O . ARG A 1 98 ? 0.207 -12.049 1.053 1.00 93.62 98 ARG A O 1
ATOM 762 N N . TYR A 1 99 ? -0.175 -9.913 1.657 1.00 93.00 99 TYR A N 1
ATOM 763 C CA . TYR A 1 99 ? -0.240 -10.133 3.099 1.00 93.00 99 TYR A CA 1
ATOM 764 C C . TYR A 1 99 ? -1.595 -9.693 3.642 1.00 93.00 99 TYR A C 1
ATOM 766 O O . TYR A 1 99 ? -2.238 -8.795 3.095 1.00 93.00 99 TYR A O 1
ATOM 774 N N . VAL A 1 100 ? -1.996 -10.300 4.754 1.00 93.12 100 VAL A N 1
ATOM 775 C CA . VAL A 1 100 ? -3.010 -9.718 5.635 1.00 93.12 100 VAL A CA 1
ATOM 776 C C . VAL A 1 100 ? -2.312 -9.369 6.934 1.00 93.12 100 VAL A C 1
ATOM 778 O O . VAL A 1 100 ? -1.587 -10.197 7.486 1.00 93.12 100 VAL A O 1
ATOM 781 N N . MET A 1 101 ? -2.513 -8.146 7.406 1.00 92.44 101 MET A N 1
ATOM 782 C CA . MET A 1 101 ? -1.913 -7.650 8.638 1.00 92.44 101 MET A CA 1
ATOM 783 C C . MET A 1 101 ? -2.988 -7.133 9.585 1.00 92.44 101 MET A C 1
ATOM 785 O O . MET A 1 101 ? -4.035 -6.661 9.138 1.00 92.44 101 MET A O 1
ATOM 789 N N . ARG A 1 102 ? -2.740 -7.239 10.890 1.00 92.69 102 ARG A N 1
ATOM 790 C CA . ARG A 1 102 ? -3.622 -6.739 11.946 1.00 92.69 102 ARG A CA 1
ATOM 791 C C . ARG A 1 102 ? -2.803 -6.107 13.064 1.00 92.69 102 ARG A C 1
ATOM 793 O O . ARG A 1 102 ? -1.794 -6.669 13.493 1.00 92.69 102 ARG A O 1
ATOM 800 N N . GLY A 1 103 ? -3.267 -4.972 13.563 1.00 89.44 103 GLY A N 1
ATOM 801 C CA . GLY A 1 103 ? -2.718 -4.328 14.750 1.00 89.44 103 GLY A CA 1
ATOM 802 C C . GLY A 1 103 ? -3.823 -4.012 15.743 1.00 89.44 103 GLY A C 1
ATOM 803 O O . GLY A 1 103 ? -4.968 -3.767 15.360 1.00 89.44 103 GLY A O 1
ATOM 804 N N . ALA A 1 104 ? -3.483 -4.092 17.027 1.00 83.31 104 ALA A N 1
ATOM 805 C CA . ALA A 1 104 ? -4.359 -3.694 18.128 1.00 83.31 104 ALA A CA 1
ATOM 806 C C . ALA A 1 104 ? -4.097 -2.245 18.582 1.00 83.31 104 ALA A C 1
ATOM 808 O O . ALA A 1 104 ? -4.883 -1.684 19.342 1.00 83.31 104 ALA A O 1
ATOM 809 N N . ASP A 1 105 ? -2.996 -1.649 18.122 1.00 77.69 105 ASP A N 1
ATOM 810 C CA . ASP A 1 105 ? -2.639 -0.248 18.317 1.00 77.69 105 ASP A CA 1
ATOM 811 C C . ASP A 1 105 ? -3.545 0.689 17.500 1.00 77.69 105 ASP A C 1
ATOM 813 O O . ASP A 1 105 ? -4.287 0.248 16.617 1.00 77.69 105 ASP A O 1
ATOM 817 N N . GLY A 1 106 ? -3.549 1.987 17.828 1.00 66.50 106 GLY A N 1
ATOM 818 C CA . GLY A 1 106 ? -4.280 2.988 17.044 1.00 66.50 106 GLY A CA 1
ATOM 819 C C . GLY A 1 106 ? -5.800 2.788 16.993 1.00 66.50 106 GLY A C 1
ATOM 820 O O . GLY A 1 106 ? -6.437 3.245 16.052 1.00 66.50 106 GLY A O 1
ATOM 821 N N . GLY A 1 107 ? -6.397 2.078 17.960 1.00 70.62 107 GLY A N 1
ATOM 822 C CA . GLY A 1 107 ? -7.831 1.739 17.958 1.00 70.62 107 GLY A CA 1
ATOM 823 C C . GLY A 1 107 ? -8.187 0.455 17.195 1.00 70.62 107 GLY A C 1
ATOM 824 O O . GLY A 1 107 ? -9.362 0.094 17.102 1.00 70.62 107 GLY A O 1
ATOM 825 N N . GLY A 1 108 ? -7.186 -0.273 16.703 1.00 87.88 108 GLY A N 1
ATOM 826 C CA . GLY A 1 108 ? -7.359 -1.534 16.000 1.00 87.88 108 GLY A CA 1
ATOM 827 C C . GLY A 1 108 ? -7.580 -1.347 14.501 1.00 87.88 108 GLY A C 1
ATOM 828 O O . GLY A 1 108 ? -8.407 -0.544 14.056 1.00 87.88 108 GLY A O 1
ATOM 829 N N . TRP A 1 109 ? -6.844 -2.126 13.713 1.00 92.69 109 TRP A N 1
ATOM 830 C CA . TRP A 1 109 ? -6.878 -2.049 12.259 1.00 92.69 109 TRP A CA 1
ATOM 831 C C . TRP A 1 109 ? -6.577 -3.400 11.607 1.00 92.69 109 TRP A C 1
ATOM 833 O O . TRP A 1 109 ? -5.936 -4.284 12.181 1.00 92.69 109 TRP A O 1
ATOM 843 N N . THR A 1 110 ? -7.049 -3.560 10.373 1.00 93.75 110 THR A N 1
ATOM 844 C CA . THR A 1 110 ? -6.680 -4.655 9.470 1.00 93.75 110 THR A CA 1
ATOM 845 C C . THR A 1 110 ? -6.228 -4.066 8.143 1.00 93.75 110 THR A C 1
ATOM 847 O O . THR A 1 110 ? -6.842 -3.126 7.651 1.00 93.75 110 THR A O 1
ATOM 850 N N . ALA A 1 111 ? -5.171 -4.616 7.551 1.00 93.50 111 ALA A N 1
ATOM 851 C CA . ALA A 1 111 ? -4.680 -4.193 6.248 1.00 93.50 111 ALA A CA 1
ATOM 852 C C . ALA A 1 111 ? -4.559 -5.375 5.289 1.00 93.50 111 ALA A C 1
ATOM 854 O O . ALA A 1 111 ? -3.988 -6.415 5.628 1.00 93.50 111 ALA A O 1
ATOM 855 N N . HIS A 1 112 ? -5.047 -5.179 4.067 1.00 93.50 112 HIS A N 1
ATOM 856 C CA . HIS A 1 112 ? -4.670 -5.999 2.926 1.00 93.50 112 HIS A CA 1
ATOM 857 C C . HIS A 1 112 ? -3.499 -5.326 2.228 1.00 93.50 112 HIS A C 1
ATOM 859 O O . HIS A 1 112 ? -3.630 -4.211 1.724 1.00 93.50 112 HIS A O 1
ATOM 865 N N . VAL A 1 113 ? -2.356 -6.003 2.215 1.00 93.56 113 VAL A N 1
ATOM 866 C CA . VAL A 1 113 ? -1.128 -5.468 1.629 1.00 93.56 113 VAL A CA 1
ATOM 867 C C . VAL A 1 113 ? -0.839 -6.205 0.342 1.00 93.56 113 VAL A C 1
ATOM 869 O O . VAL A 1 113 ? -0.802 -7.437 0.323 1.00 93.56 113 VAL A O 1
ATOM 872 N N . VAL A 1 114 ? -0.604 -5.454 -0.723 1.00 94.75 114 VAL A N 1
ATOM 873 C CA . VAL A 1 114 ? -0.151 -5.985 -2.001 1.00 94.75 114 VAL A CA 1
ATOM 874 C C . VAL A 1 114 ? 1.169 -5.327 -2.348 1.00 94.75 114 VAL A C 1
ATOM 876 O O . VAL A 1 114 ? 1.253 -4.108 -2.413 1.00 94.75 114 VAL A O 1
ATOM 879 N N . VAL A 1 115 ? 2.185 -6.144 -2.595 1.00 96.81 115 VAL A N 1
ATOM 880 C CA . VAL A 1 115 ? 3.507 -5.700 -3.030 1.00 96.81 115 VAL A CA 1
ATOM 881 C C . VAL A 1 115 ? 3.700 -6.110 -4.479 1.00 96.81 115 VAL A C 1
ATOM 883 O O . VAL A 1 115 ? 3.614 -7.297 -4.795 1.00 96.81 115 VAL A O 1
ATOM 886 N N . GLY A 1 116 ? 3.927 -5.137 -5.349 1.00 97.31 116 GLY A N 1
ATOM 887 C CA . GLY A 1 116 ? 4.224 -5.313 -6.761 1.00 97.31 116 GLY A CA 1
ATOM 888 C C . GLY A 1 116 ? 5.719 -5.201 -7.010 1.00 97.31 116 GLY A C 1
ATOM 889 O O . GLY A 1 116 ? 6.378 -4.346 -6.424 1.00 97.31 116 GLY A O 1
ATOM 890 N N . ALA A 1 117 ? 6.252 -6.059 -7.877 1.00 97.62 117 ALA A N 1
ATOM 891 C CA . ALA A 1 117 ? 7.615 -5.931 -8.385 1.00 97.62 117 ALA A CA 1
ATOM 892 C C . ALA A 1 117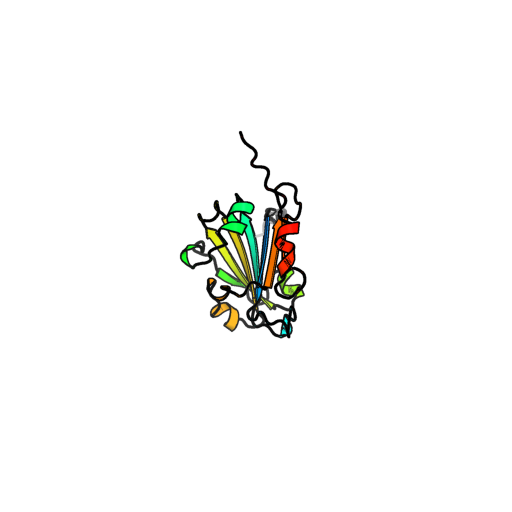 ? 7.718 -6.470 -9.818 1.00 97.62 117 ALA A C 1
ATOM 894 O O . ALA A 1 117 ? 6.868 -7.242 -10.282 1.00 97.62 117 ALA A O 1
ATOM 895 N N . ARG A 1 118 ? 8.783 -6.074 -10.520 1.00 96.62 118 ARG A N 1
ATOM 896 C CA . ARG A 1 118 ? 9.117 -6.603 -11.857 1.00 96.62 118 ARG A CA 1
ATOM 897 C C . ARG A 1 118 ? 9.889 -7.913 -11.789 1.00 96.62 118 ARG A C 1
ATOM 899 O O . ARG A 1 118 ? 9.790 -8.720 -12.702 1.00 96.62 118 ARG A O 1
ATOM 906 N N . GLU A 1 119 ? 10.593 -8.150 -10.688 1.00 96.81 119 GLU A N 1
ATOM 907 C CA . GLU A 1 119 ? 11.408 -9.342 -10.487 1.00 96.81 119 GLU A CA 1
ATOM 908 C C . GLU A 1 119 ? 10.898 -10.169 -9.304 1.00 96.81 119 GLU A C 1
ATOM 910 O O . GLU A 1 119 ? 10.625 -9.649 -8.221 1.00 96.81 119 GLU A O 1
ATOM 915 N N . LEU A 1 120 ? 10.822 -11.492 -9.479 1.00 96.56 120 LEU A N 1
ATOM 916 C CA . LEU A 1 120 ? 10.438 -12.411 -8.400 1.00 96.56 120 LEU A CA 1
ATOM 917 C C . LEU A 1 120 ? 11.407 -12.368 -7.215 1.00 96.56 120 LEU A C 1
ATOM 919 O O . LEU A 1 120 ? 10.980 -12.527 -6.072 1.00 96.56 120 LEU A O 1
ATOM 923 N N . ARG A 1 121 ? 12.699 -12.142 -7.486 1.00 97.25 121 ARG A N 1
ATOM 924 C CA . ARG A 1 121 ? 13.737 -12.046 -6.456 1.00 97.25 121 ARG A CA 1
ATOM 925 C C . ARG A 1 121 ? 13.433 -10.925 -5.462 1.00 97.25 121 ARG A C 1
ATOM 927 O O . ARG A 1 121 ? 13.471 -11.169 -4.259 1.00 97.25 121 ARG A O 1
ATOM 934 N N . VAL A 1 122 ? 13.036 -9.754 -5.960 1.00 97.44 122 VAL A N 1
ATOM 935 C CA . VAL A 1 122 ? 12.651 -8.606 -5.127 1.00 97.44 122 VAL A CA 1
ATOM 936 C C . VAL A 1 122 ? 11.509 -8.986 -4.178 1.00 97.44 122 VAL A C 1
ATOM 938 O O . VAL A 1 122 ? 11.582 -8.718 -2.981 1.00 97.44 122 VAL A O 1
ATOM 941 N N . LEU A 1 123 ? 10.484 -9.701 -4.659 1.00 96.50 123 LEU A N 1
ATOM 942 C CA . LEU A 1 123 ? 9.378 -10.154 -3.802 1.00 96.50 123 LEU A CA 1
ATOM 943 C C . LEU A 1 123 ? 9.785 -11.224 -2.786 1.00 96.50 123 LEU A C 1
ATOM 945 O O . LEU A 1 123 ? 9.220 -11.265 -1.691 1.00 96.50 123 LEU A O 1
ATOM 949 N N . ALA A 1 124 ? 10.723 -12.105 -3.136 1.00 95.12 124 ALA A N 1
ATOM 950 C CA . ALA A 1 124 ? 11.231 -13.135 -2.231 1.00 95.12 124 ALA A CA 1
ATOM 951 C C . ALA A 1 124 ? 12.032 -12.522 -1.069 1.00 95.12 124 ALA A C 1
ATOM 953 O O . ALA A 1 124 ? 11.913 -12.959 0.083 1.00 95.12 124 ALA A O 1
ATOM 954 N N . GLU A 1 125 ? 12.797 -11.472 -1.355 1.00 95.56 125 GLU A N 1
ATOM 955 C CA . GLU A 1 125 ? 13.602 -10.738 -0.378 1.00 95.56 125 GLU A CA 1
ATOM 956 C C . GLU A 1 125 ? 12.769 -9.721 0.417 1.00 95.56 125 GLU A C 1
ATOM 958 O O . GLU A 1 125 ? 13.084 -9.452 1.575 1.00 95.56 125 GLU A O 1
ATOM 963 N N . PHE A 1 126 ? 11.652 -9.230 -0.131 1.00 94.69 126 PHE A N 1
ATOM 964 C CA . PHE A 1 126 ? 10.787 -8.262 0.540 1.00 94.69 126 PHE A CA 1
ATOM 965 C C . PHE A 1 126 ? 10.314 -8.735 1.925 1.00 94.69 126 PHE A C 1
ATOM 967 O O . PHE A 1 126 ? 9.878 -9.881 2.114 1.00 94.69 126 PHE A O 1
ATOM 974 N N . ARG A 1 127 ? 10.362 -7.823 2.897 1.00 90.88 127 ARG A N 1
ATOM 975 C CA . ARG A 1 127 ? 9.817 -7.972 4.248 1.00 90.88 127 ARG A CA 1
ATOM 976 C C . ARG A 1 127 ? 8.976 -6.739 4.580 1.00 90.88 127 ARG A C 1
ATOM 978 O O . ARG A 1 127 ? 9.351 -5.652 4.146 1.00 90.88 127 ARG A O 1
ATOM 985 N N . PRO A 1 128 ? 7.877 -6.853 5.348 1.00 87.94 128 PRO A N 1
ATOM 986 C CA . PRO A 1 128 ? 7.039 -5.694 5.670 1.00 87.94 128 PRO A CA 1
ATOM 987 C C . PRO A 1 128 ? 7.789 -4.524 6.312 1.00 87.94 128 PRO A C 1
ATOM 989 O O . PRO A 1 128 ? 7.451 -3.382 6.053 1.00 87.94 128 PRO A O 1
ATOM 992 N N . GLN A 1 129 ? 8.856 -4.776 7.069 1.00 87.94 129 GLN A N 1
ATOM 993 C CA . GLN A 1 129 ? 9.703 -3.739 7.668 1.00 87.94 129 GLN A CA 1
ATOM 994 C C . GLN A 1 129 ? 10.435 -2.882 6.621 1.00 87.94 129 GLN A C 1
ATOM 996 O O . GLN A 1 129 ? 10.853 -1.770 6.926 1.00 87.94 129 GLN A O 1
ATOM 1001 N N . HIS A 1 130 ? 10.572 -3.348 5.374 1.00 91.19 130 HIS A N 1
ATOM 1002 C CA . HIS A 1 130 ? 11.176 -2.556 4.297 1.00 91.19 130 HIS A CA 1
ATOM 1003 C C . HIS A 1 130 ? 10.354 -1.314 3.931 1.00 91.19 130 HIS A C 1
ATOM 1005 O O . HIS A 1 130 ? 10.870 -0.438 3.245 1.00 91.19 130 HIS A O 1
ATOM 1011 N N . VAL A 1 131 ? 9.099 -1.213 4.380 1.00 91.06 131 VAL A N 1
ATOM 1012 C CA . VAL A 1 131 ? 8.248 -0.043 4.120 1.00 91.06 131 VAL A CA 1
ATOM 1013 C C . VAL A 1 131 ? 8.459 1.096 5.122 1.00 91.06 131 VAL A C 1
ATOM 1015 O O . VAL A 1 131 ? 7.940 2.193 4.923 1.00 91.06 131 VAL A O 1
ATOM 1018 N N . THR A 1 132 ? 9.221 0.881 6.197 1.00 86.56 132 THR A N 1
ATOM 1019 C CA . THR A 1 132 ? 9.501 1.936 7.177 1.00 86.56 132 THR A CA 1
ATOM 1020 C C . THR A 1 132 ? 10.186 3.124 6.496 1.00 86.56 132 THR A C 1
ATOM 1022 O O . THR A 1 132 ? 11.190 2.960 5.807 1.00 86.56 132 THR A O 1
ATOM 1025 N N . ASN A 1 133 ? 9.642 4.331 6.691 1.00 87.62 133 ASN A N 1
ATOM 1026 C CA . ASN A 1 133 ? 10.093 5.578 6.052 1.00 87.62 133 ASN A CA 1
ATOM 1027 C C . ASN A 1 133 ? 10.026 5.575 4.513 1.00 87.62 133 ASN A C 1
ATOM 1029 O O . ASN A 1 133 ? 10.723 6.346 3.858 1.00 87.62 133 ASN A O 1
ATOM 1033 N N . LYS A 1 134 ? 9.191 4.713 3.929 1.00 93.50 134 LYS A N 1
ATOM 1034 C CA . LYS A 1 134 ? 8.994 4.603 2.478 1.00 93.50 134 LYS A CA 1
ATOM 1035 C C . LYS A 1 134 ? 7.620 5.074 2.012 1.00 93.50 134 LYS A C 1
ATOM 1037 O O . LYS A 1 134 ? 7.234 4.789 0.883 1.00 93.50 134 LYS A O 1
ATOM 1042 N N . MET A 1 135 ? 6.866 5.753 2.876 1.00 92.88 135 MET A N 1
ATOM 1043 C CA . MET A 1 135 ? 5.539 6.256 2.535 1.00 92.88 135 MET A CA 1
ATOM 1044 C C . MET A 1 135 ? 5.672 7.360 1.489 1.00 92.88 135 MET A C 1
ATOM 1046 O O . MET A 1 135 ? 6.285 8.393 1.742 1.00 92.88 135 MET A O 1
ATOM 1050 N N . ALA A 1 136 ? 5.100 7.117 0.317 1.00 93.69 136 ALA A N 1
ATOM 1051 C CA . ALA A 1 136 ? 5.075 8.073 -0.780 1.00 93.69 136 ALA A CA 1
ATOM 1052 C C . ALA A 1 136 ? 3.727 8.788 -0.862 1.00 93.69 136 ALA A C 1
ATOM 1054 O O . ALA A 1 136 ? 3.651 9.947 -1.257 1.00 93.69 136 ALA A O 1
ATOM 1055 N N . TYR A 1 137 ? 2.654 8.093 -0.489 1.00 91.94 137 TYR A N 1
ATOM 1056 C CA . TYR A 1 137 ? 1.301 8.605 -0.608 1.00 91.94 137 TYR A CA 1
ATOM 1057 C C . TYR A 1 137 ? 0.382 7.975 0.431 1.00 91.94 137 TYR A C 1
ATOM 1059 O O . TYR A 1 137 ? 0.505 6.790 0.746 1.00 91.94 137 TYR A O 1
ATOM 1067 N N . ALA A 1 138 ? -0.568 8.755 0.933 1.00 92.69 138 ALA A N 1
ATOM 1068 C CA . ALA A 1 138 ? -1.598 8.271 1.832 1.00 92.69 138 ALA A CA 1
ATOM 1069 C C . ALA A 1 138 ? -2.898 9.059 1.676 1.00 92.69 138 ALA A C 1
ATOM 1071 O O . ALA A 1 138 ? -2.896 10.274 1.480 1.00 92.69 138 ALA A O 1
ATOM 1072 N N . GLN A 1 139 ? -4.019 8.363 1.813 1.00 93.25 139 GLN A N 1
ATOM 1073 C CA . GLN A 1 139 ? -5.347 8.957 1.892 1.00 93.25 139 GLN A CA 1
ATOM 1074 C C . GLN A 1 139 ? -6.175 8.249 2.946 1.00 93.25 139 GLN A C 1
ATOM 1076 O O . GLN A 1 139 ? -6.099 7.028 3.062 1.00 93.25 139 GLN A O 1
ATOM 1081 N N . ALA A 1 140 ? -6.994 9.005 3.672 1.00 92.56 140 ALA A N 1
ATOM 1082 C CA . ALA A 1 140 ? -7.983 8.442 4.577 1.00 92.56 140 ALA A CA 1
ATOM 1083 C C . ALA A 1 140 ? -9.333 9.149 4.451 1.00 92.56 140 ALA A C 1
ATOM 1085 O O . ALA A 1 140 ? -9.412 10.349 4.161 1.00 92.56 140 ALA A O 1
ATOM 1086 N N . TRP A 1 141 ? -10.392 8.388 4.707 1.00 91.75 141 TRP A N 1
ATOM 1087 C CA . TRP A 1 141 ? -11.781 8.819 4.615 1.00 91.75 141 TRP A CA 1
ATOM 1088 C C . TRP A 1 141 ? -12.513 8.555 5.928 1.00 91.75 141 TRP A C 1
ATOM 1090 O O . TRP A 1 141 ? -12.224 7.596 6.643 1.00 91.75 141 TRP A O 1
ATOM 1100 N N . ASN A 1 142 ? -13.486 9.403 6.248 1.00 86.56 142 ASN A N 1
ATOM 1101 C CA . ASN A 1 142 ? -14.393 9.165 7.366 1.00 86.56 142 ASN A CA 1
ATOM 1102 C C . ASN A 1 142 ? -15.528 8.193 6.976 1.00 86.56 142 ASN A C 1
ATOM 1104 O O . ASN A 1 142 ? -15.636 7.747 5.834 1.00 86.56 142 ASN A O 1
ATOM 1108 N N . SER A 1 143 ? -16.417 7.882 7.923 1.00 84.00 143 SER A N 1
ATOM 1109 C CA . SER A 1 143 ? -17.563 6.982 7.707 1.00 84.00 143 SER A CA 1
ATOM 1110 C C . SER A 1 143 ? -18.588 7.487 6.683 1.00 84.00 143 SER A C 1
ATOM 1112 O O . SER A 1 143 ? -19.406 6.705 6.207 1.00 84.00 143 SER A O 1
ATOM 1114 N N . GLN A 1 144 ? -18.546 8.774 6.329 1.00 85.38 144 GLN A N 1
ATOM 1115 C CA . GLN A 1 144 ? -19.379 9.380 5.288 1.00 85.38 144 GLN A CA 1
ATOM 1116 C C . GLN A 1 144 ? -18.721 9.301 3.899 1.00 85.38 144 GLN A C 1
ATOM 1118 O O . GLN A 1 144 ? -19.296 9.779 2.925 1.00 85.38 144 GLN A O 1
ATOM 1123 N N . GLY A 1 145 ? -17.513 8.735 3.797 1.00 84.88 145 GLY A N 1
ATOM 1124 C CA . GLY A 1 145 ? -16.738 8.675 2.557 1.00 84.88 145 GLY A CA 1
ATOM 1125 C C . GLY A 1 145 ? -16.049 9.991 2.189 1.00 84.88 145 GLY A C 1
ATOM 1126 O O . GLY A 1 145 ? -15.522 10.112 1.085 1.00 84.88 145 GLY A O 1
ATOM 1127 N N . LEU A 1 146 ? -16.027 10.983 3.086 1.00 86.88 146 LEU A N 1
ATOM 1128 C CA . LEU A 1 146 ? -15.308 12.236 2.862 1.00 86.88 146 LEU A CA 1
ATOM 1129 C C . LEU A 1 146 ? -13.831 12.056 3.201 1.00 86.88 146 LEU A C 1
ATOM 1131 O O . LEU A 1 146 ? -13.496 11.493 4.243 1.00 86.88 146 LEU A O 1
ATOM 1135 N N . MET A 1 147 ? -12.953 12.554 2.332 1.00 87.62 147 MET A N 1
ATOM 1136 C CA . MET A 1 147 ? -11.509 12.534 2.563 1.00 87.62 147 MET A CA 1
ATOM 1137 C C . MET A 1 147 ? -11.156 13.494 3.701 1.00 87.62 147 MET A C 1
ATOM 1139 O O . MET A 1 147 ? -11.471 14.681 3.635 1.00 87.62 147 MET A O 1
ATOM 1143 N N . VAL A 1 148 ? -10.503 12.969 4.733 1.00 88.00 148 VAL A N 1
ATOM 1144 C CA . VAL A 1 148 ? -10.091 13.713 5.940 1.00 88.00 148 VAL A CA 1
ATOM 1145 C C . VAL A 1 148 ? -8.577 13.771 6.101 1.00 88.00 148 VAL A C 1
ATOM 1147 O O . VAL A 1 148 ? -8.059 14.477 6.957 1.00 88.00 148 VAL A O 1
ATOM 1150 N N . PHE A 1 149 ? -7.849 13.023 5.277 1.00 88.75 149 PHE A N 1
ATOM 1151 C CA . PHE A 1 149 ? -6.400 13.054 5.250 1.00 88.75 149 PHE A CA 1
ATOM 1152 C C . PHE A 1 149 ? -5.908 12.772 3.842 1.00 88.75 149 PHE A C 1
ATOM 1154 O O . PHE A 1 149 ? -6.400 11.861 3.169 1.00 88.75 149 PHE A O 1
ATOM 1161 N N . ARG A 1 150 ? -4.911 13.544 3.424 1.00 90.50 150 ARG A N 1
ATOM 1162 C CA . ARG A 1 150 ? -4.133 13.296 2.222 1.00 90.50 150 ARG A CA 1
ATOM 1163 C C . ARG A 1 150 ? -2.691 13.659 2.515 1.00 90.50 150 ARG A C 1
ATOM 1165 O O . ARG A 1 150 ? -2.423 14.701 3.098 1.00 90.50 150 ARG A O 1
ATOM 1172 N N . HIS A 1 151 ? -1.794 12.798 2.079 1.00 89.31 151 HIS A N 1
ATOM 1173 C CA . HIS A 1 151 ? -0.373 13.050 2.076 1.00 89.31 151 HIS A CA 1
ATOM 1174 C C . HIS A 1 151 ? 0.201 12.575 0.749 1.00 89.31 151 HIS A C 1
ATOM 1176 O O . HIS A 1 151 ? -0.146 11.504 0.251 1.00 89.31 151 HIS A O 1
ATOM 1182 N N . ASP A 1 152 ? 1.092 13.382 0.202 1.00 91.94 152 ASP A N 1
ATOM 1183 C CA . ASP A 1 152 ? 1.886 13.073 -0.970 1.00 91.94 152 ASP A CA 1
ATOM 1184 C C . ASP A 1 152 ? 3.301 13.573 -0.680 1.00 91.94 152 ASP A C 1
ATOM 1186 O O . ASP A 1 152 ? 3.510 14.766 -0.447 1.00 91.94 152 ASP A O 1
ATOM 1190 N N . ALA A 1 153 ? 4.258 12.649 -0.628 1.00 90.06 153 ALA A N 1
ATOM 1191 C CA . ALA A 1 153 ? 5.637 12.939 -0.266 1.00 90.06 153 ALA A CA 1
ATOM 1192 C C . ALA A 1 153 ? 6.315 13.882 -1.267 1.00 90.06 153 ALA A C 1
ATOM 1194 O O . ALA A 1 153 ? 7.312 14.513 -0.926 1.00 90.06 153 ALA A O 1
ATOM 1195 N N . PHE A 1 154 ? 5.786 14.008 -2.487 1.00 89.56 154 PHE A N 1
ATOM 1196 C CA . PHE A 1 154 ? 6.375 14.828 -3.542 1.00 89.56 154 PHE A CA 1
ATOM 1197 C C . PHE A 1 154 ? 5.655 16.164 -3.739 1.00 89.56 154 PHE A C 1
ATOM 1199 O O . PHE A 1 154 ? 6.163 17.027 -4.461 1.00 89.56 154 PHE A O 1
ATOM 1206 N N . ASP A 1 155 ? 4.508 16.363 -3.087 1.00 85.31 155 ASP A N 1
ATOM 1207 C CA . ASP A 1 155 ? 3.780 17.627 -3.102 1.00 85.31 155 ASP A CA 1
ATOM 1208 C C . ASP A 1 155 ? 4.328 18.581 -2.029 1.00 85.31 155 ASP A C 1
ATOM 1210 O O . ASP A 1 155 ? 3.938 18.562 -0.858 1.00 85.31 155 ASP A O 1
ATOM 1214 N N . ALA A 1 156 ? 5.217 19.479 -2.460 1.00 68.00 156 ALA A N 1
ATOM 1215 C CA . ALA A 1 156 ? 5.813 20.509 -1.611 1.00 68.00 156 ALA A CA 1
ATOM 1216 C C . ALA A 1 156 ? 4.778 21.455 -0.963 1.00 68.00 156 ALA A C 1
ATOM 1218 O O . ALA A 1 156 ? 5.088 22.116 0.025 1.00 68.00 156 ALA A O 1
ATOM 1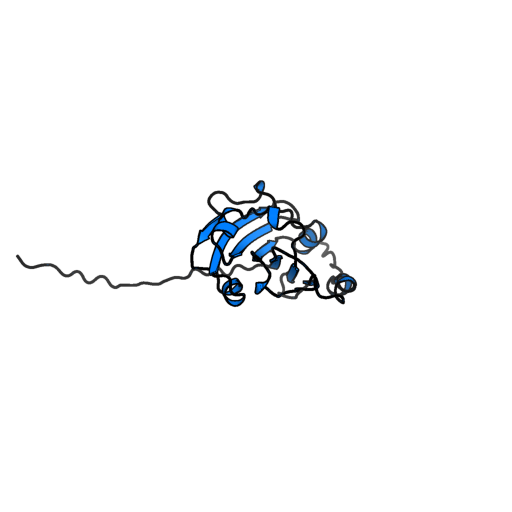219 N N . THR A 1 157 ? 3.546 21.532 -1.484 1.00 63.16 157 THR A N 1
ATOM 1220 C CA . THR A 1 157 ? 2.496 22.404 -0.929 1.00 63.16 157 THR A CA 1
ATOM 1221 C C . THR A 1 157 ? 1.689 21.747 0.192 1.00 63.16 157 THR A C 1
ATOM 1223 O O . THR A 1 157 ? 1.036 22.449 0.970 1.00 63.16 157 T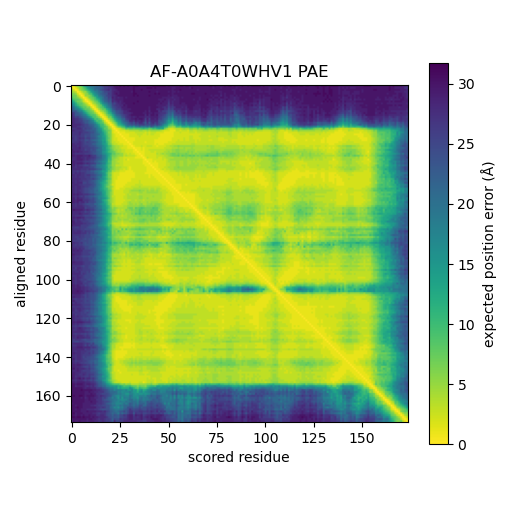HR A O 1
ATOM 1226 N N . GLN A 1 158 ? 1.745 20.416 0.324 1.00 54.53 158 GLN A N 1
ATOM 1227 C CA . GLN A 1 158 ? 0.972 19.673 1.324 1.00 54.53 158 GLN A CA 1
ATOM 1228 C C . GLN A 1 158 ? 1.654 19.535 2.685 1.00 54.53 158 GLN A C 1
ATOM 1230 O O . GLN A 1 158 ? 0.949 19.382 3.681 1.00 54.53 158 GLN A O 1
ATOM 1235 N N . GLN A 1 159 ? 2.977 19.709 2.782 1.00 50.66 159 GLN A N 1
ATOM 1236 C CA . GLN A 1 159 ? 3.677 19.732 4.078 1.00 50.66 159 GLN A CA 1
ATOM 1237 C C . GLN A 1 159 ? 3.174 20.838 5.034 1.00 50.66 159 GLN A C 1
ATOM 1239 O O . GLN A 1 159 ? 3.447 20.780 6.229 1.00 50.66 159 GLN A O 1
ATOM 1244 N N . HIS A 1 160 ? 2.399 21.813 4.541 1.00 44.88 160 HIS A N 1
ATOM 1245 C CA . HIS A 1 160 ? 1.754 22.866 5.340 1.00 44.88 160 HIS A CA 1
ATOM 1246 C C . HIS A 1 160 ? 0.218 22.763 5.426 1.00 44.88 160 HIS A C 1
ATOM 1248 O O . HIS A 1 160 ? -0.405 23.624 6.039 1.00 44.88 160 HIS A O 1
ATOM 1254 N N . ARG A 1 161 ? -0.423 21.759 4.804 1.00 48.19 161 ARG A N 1
ATOM 1255 C CA . ARG A 1 161 ? -1.896 21.690 4.659 1.00 48.19 161 ARG A CA 1
ATOM 1256 C C . ARG A 1 161 ? -2.577 20.502 5.331 1.00 48.19 161 ARG A C 1
ATOM 1258 O O . ARG A 1 161 ? -3.799 20.408 5.241 1.00 48.19 161 ARG A O 1
ATOM 1265 N N . ASN A 1 162 ? -1.856 19.634 6.037 1.00 49.16 162 ASN A N 1
ATOM 1266 C CA . ASN A 1 162 ? -2.510 18.578 6.822 1.00 49.16 162 ASN A CA 1
ATOM 1267 C C . ASN A 1 162 ? -3.526 19.154 7.832 1.00 49.16 162 ASN A C 1
ATOM 1269 O O . ASN A 1 162 ? -4.562 18.539 8.077 1.00 49.16 162 ASN A O 1
ATOM 1273 N N . ASP A 1 163 ? -3.309 20.389 8.291 1.00 46.81 163 ASP A N 1
ATOM 1274 C CA . ASP A 1 163 ? -4.225 21.124 9.170 1.00 46.81 163 ASP A CA 1
ATOM 1275 C C . ASP A 1 163 ? -5.543 21.549 8.487 1.00 46.81 163 ASP A C 1
ATOM 1277 O O . ASP A 1 163 ? -6.521 21.828 9.171 1.00 46.81 163 ASP A O 1
ATOM 1281 N N . GLN A 1 164 ? -5.608 21.598 7.147 1.00 45.91 164 GLN A N 1
ATOM 1282 C CA . GLN A 1 164 ? -6.833 21.957 6.407 1.00 45.91 164 GLN A CA 1
ATOM 1283 C C . GLN A 1 164 ? -7.802 20.783 6.225 1.00 45.91 164 GLN A C 1
ATOM 1285 O O . GLN A 1 164 ? -8.994 21.016 6.031 1.00 45.91 164 GLN A O 1
ATOM 1290 N N . TYR A 1 165 ? -7.312 19.541 6.271 1.00 45.50 165 TYR A N 1
ATOM 1291 C CA . TYR A 1 165 ? -8.151 18.338 6.169 1.00 45.50 165 TYR A CA 1
ATOM 1292 C C . TYR A 1 165 ? -8.512 17.751 7.538 1.00 45.50 165 TYR A C 1
ATOM 1294 O O . TYR A 1 165 ? -9.485 17.001 7.651 1.00 45.50 165 TYR A O 1
ATOM 1302 N N . ALA A 1 166 ? -7.795 18.163 8.589 1.00 42.16 166 ALA A N 1
ATOM 1303 C CA . ALA A 1 166 ? -8.220 18.006 9.967 1.00 42.16 166 ALA A CA 1
ATOM 1304 C C . ALA A 1 166 ? -9.431 18.916 10.228 1.00 42.16 166 ALA A C 1
ATOM 1306 O O . ALA A 1 166 ? -9.317 20.005 10.787 1.00 42.16 166 ALA A O 1
ATOM 1307 N N . PHE A 1 167 ? -10.626 18.472 9.832 1.00 37.88 167 PHE A N 1
ATOM 1308 C CA . PHE A 1 167 ? -11.833 18.994 10.463 1.00 37.88 167 PHE A CA 1
ATOM 1309 C C . PHE A 1 167 ? -11.625 18.887 11.979 1.00 37.88 167 PHE A C 1
ATOM 1311 O O . PHE A 1 167 ? -11.164 17.829 12.428 1.00 37.88 167 PHE A O 1
ATOM 1318 N N . PRO A 1 168 ? -11.923 19.934 12.775 1.00 39.94 168 PRO A N 1
ATOM 1319 C CA . PRO A 1 168 ? -11.934 19.780 14.217 1.00 39.94 168 PRO A CA 1
ATOM 1320 C C . PRO A 1 168 ? -12.850 18.599 14.500 1.00 39.94 168 PRO A C 1
ATOM 1322 O O . PRO A 1 168 ? -14.024 18.602 14.126 1.00 39.94 168 PRO A O 1
ATOM 1325 N N . ILE A 1 169 ? -12.264 17.542 15.057 1.00 40.47 169 ILE A N 1
ATOM 1326 C CA . ILE A 1 169 ? -13.007 16.379 15.500 1.00 40.47 169 ILE A CA 1
ATOM 1327 C C . ILE A 1 169 ? -13.857 16.927 16.631 1.00 40.47 169 ILE A C 1
ATOM 1329 O O . ILE A 1 169 ? -13.372 17.114 17.744 1.00 40.47 169 ILE A O 1
ATOM 1333 N N . SER A 1 170 ? -15.100 17.279 16.317 1.00 37.50 170 SER A N 1
ATOM 1334 C CA . SER A 1 170 ? -16.117 17.490 17.323 1.00 37.50 170 SER A CA 1
ATOM 1335 C C . SER A 1 170 ? -16.134 16.199 18.122 1.00 37.50 170 SER A C 1
ATOM 1337 O O . SER A 1 170 ? -16.571 15.166 17.613 1.00 37.50 170 SER A O 1
ATOM 1339 N N . GLU A 1 171 ? -15.579 16.231 19.330 1.00 34.22 171 GLU A N 1
ATOM 1340 C CA . GLU A 1 171 ? -15.799 15.189 20.314 1.00 34.22 171 GLU A CA 1
ATOM 1341 C C . GLU A 1 171 ? -17.318 15.075 20.446 1.00 34.22 171 GLU A C 1
ATOM 1343 O O . GLU A 1 171 ? -17.978 15.927 21.042 1.00 34.22 171 GLU A O 1
ATOM 1348 N N . CYS A 1 172 ? -17.906 14.070 19.796 1.00 29.66 172 CYS A N 1
ATOM 1349 C CA . CYS A 1 172 ? -19.279 13.697 20.065 1.00 29.66 172 CYS A CA 1
ATOM 1350 C C . CYS A 1 172 ? -19.273 13.097 21.465 1.00 29.66 172 CYS A C 1
ATOM 1352 O O . CYS A 1 172 ? -19.120 11.894 21.651 1.00 29.66 172 CYS A O 1
ATOM 1354 N N . VAL A 1 173 ? -19.412 13.985 22.444 1.00 30.67 173 VAL A N 1
ATOM 1355 C CA . VAL A 1 173 ? -19.881 13.668 23.780 1.00 30.67 173 VAL A CA 1
ATOM 1356 C C . VAL A 1 173 ? -21.201 12.922 23.624 1.00 30.67 173 VAL A C 1
ATOM 1358 O O . VAL A 1 173 ? -22.179 13.497 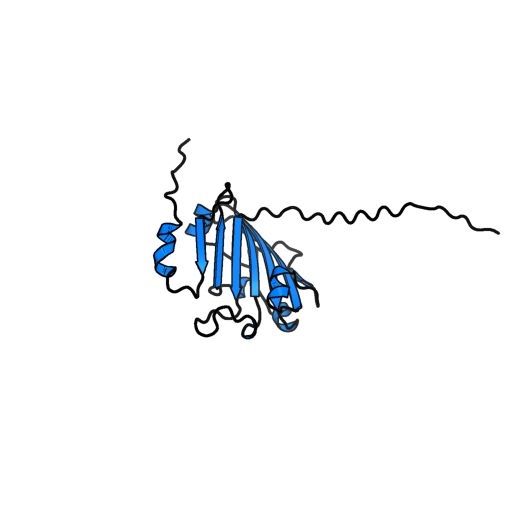23.136 1.00 30.67 173 VAL A O 1
ATOM 1361 N N . LYS A 1 174 ? -21.211 11.654 24.036 1.00 31.77 174 LYS A N 1
ATOM 1362 C CA . LYS A 1 174 ? -22.306 11.011 24.769 1.00 31.77 174 LYS A CA 1
ATOM 1363 C C . LYS A 1 174 ? -21.852 9.685 25.357 1.00 31.77 174 LYS A C 1
ATOM 1365 O O . LYS A 1 174 ? -21.335 8.851 24.586 1.00 31.77 174 LYS A O 1
#

Foldseek 3Di:
DDDDDDDDDPPPPPPPPPVVLPAFKKWKFFLDQDLVCQLLLVPTFKMKIKRKHAPAPPLCVVFDDDDDPVFWDPPAFDKDAQDAPPVCVVSVFGIKTWTWGWDPHSRIMIIIMIMTGNDPVCSVPDDRCSRVVRTQWMWGADPVRHTLAIDGSNPPVCVPCNVVSPDPPPPPDD

Mean predicted aligned error: 10.82 Å